Protein AF-A0A316S7A2-F1 (afdb_monomer_lite)

Sequence (153 aa):
MTNKELIEFVLSNESEIRKAVFERRQDGCLPKTGGGSSGHCRISDPTAQNAIRNVLDVPTVVVEYGPAICGRRNSVTLRHPERWLKVAEYTREYFAGSVSGRIMVMRYRENKTRQEICSALKINKPRFFTMLSNICKFAEGVAIGMGVIAPRH

pLDDT: mean 84.15, std 13.81, range [43.56, 95.62]

Structure (mmCIF, N/CA/C/O backbone):
data_AF-A0A316S7A2-F1
#
_entry.id   AF-A0A316S7A2-F1
#
loop_
_atom_site.group_PDB
_atom_site.id
_atom_site.type_symbol
_atom_site.label_atom_id
_atom_site.label_alt_id
_atom_site.label_comp_id
_atom_site.label_asym_id
_atom_site.label_entity_id
_atom_site.label_seq_id
_atom_site.pdbx_PDB_ins_code
_atom_site.Cartn_x
_atom_site.Cartn_y
_atom_site.Cartn_z
_atom_site.occupancy
_atom_site.B_iso_or_equiv
_atom_site.auth_seq_id
_atom_site.auth_comp_id
_atom_site.auth_asym_id
_atom_site.auth_atom_id
_atom_site.pdbx_PDB_model_num
ATOM 1 N N . MET A 1 1 ? 14.300 2.138 5.744 1.00 70.69 1 MET A N 1
ATOM 2 C CA . MET A 1 1 ? 12.862 1.862 5.908 1.00 70.69 1 MET A CA 1
ATOM 3 C C . MET A 1 1 ? 12.688 0.451 6.419 1.00 70.69 1 MET A C 1
ATOM 5 O O . MET A 1 1 ? 13.290 -0.463 5.864 1.00 70.69 1 MET A O 1
ATOM 9 N N . THR A 1 2 ? 11.901 0.276 7.472 1.00 85.94 2 THR A N 1
ATOM 10 C CA . THR A 1 2 ? 11.407 -1.047 7.876 1.00 85.94 2 THR A CA 1
ATOM 11 C C . THR A 1 2 ? 10.357 -1.550 6.873 1.00 85.94 2 THR A C 1
ATOM 13 O O . THR A 1 2 ? 9.760 -0.750 6.154 1.00 85.94 2 THR A O 1
ATOM 16 N N . ASN A 1 3 ? 10.095 -2.865 6.819 1.00 86.94 3 ASN A N 1
ATOM 17 C CA . ASN A 1 3 ? 9.049 -3.434 5.946 1.00 86.94 3 ASN A CA 1
ATOM 18 C C . ASN A 1 3 ? 7.697 -2.737 6.159 1.00 86.94 3 ASN A C 1
ATOM 20 O O . ASN A 1 3 ? 6.996 -2.406 5.208 1.00 86.94 3 ASN A O 1
ATOM 24 N N . LYS A 1 4 ? 7.368 -2.463 7.426 1.00 87.94 4 LYS A N 1
ATOM 25 C CA . LYS A 1 4 ? 6.133 -1.789 7.816 1.00 87.94 4 LYS A CA 1
ATOM 26 C C . LYS A 1 4 ? 6.056 -0.358 7.283 1.00 87.94 4 LYS A C 1
ATOM 28 O O . LYS A 1 4 ? 5.028 0.012 6.729 1.00 87.94 4 LYS A O 1
ATOM 33 N N . GLU A 1 5 ? 7.126 0.424 7.420 1.00 89.81 5 GLU A N 1
ATOM 34 C CA . GLU A 1 5 ? 7.189 1.787 6.869 1.00 89.81 5 GLU A CA 1
ATOM 35 C C . GLU A 1 5 ? 7.041 1.789 5.349 1.00 89.81 5 GLU A C 1
ATOM 37 O O . GLU A 1 5 ? 6.368 2.656 4.802 1.00 89.81 5 GLU A O 1
ATOM 42 N N . LEU A 1 6 ? 7.640 0.809 4.667 1.00 90.62 6 LEU A N 1
ATOM 43 C CA . LEU A 1 6 ? 7.543 0.682 3.216 1.00 90.62 6 LEU A CA 1
ATOM 44 C C . LEU A 1 6 ? 6.113 0.354 2.772 1.00 90.62 6 LEU A C 1
ATOM 46 O O . LEU A 1 6 ? 5.604 0.967 1.838 1.00 90.62 6 LEU A O 1
ATOM 50 N N . ILE A 1 7 ? 5.442 -0.567 3.466 1.00 92.12 7 ILE A N 1
ATOM 51 C CA . ILE A 1 7 ? 4.035 -0.897 3.212 1.00 92.12 7 ILE A CA 1
ATOM 52 C C . ILE A 1 7 ? 3.153 0.331 3.447 1.00 92.12 7 ILE A C 1
ATOM 54 O O . ILE A 1 7 ? 2.346 0.680 2.589 1.00 92.12 7 ILE A O 1
ATOM 58 N N . GLU A 1 8 ? 3.318 1.019 4.578 1.00 91.69 8 GLU A N 1
ATOM 59 C CA . GLU A 1 8 ? 2.557 2.237 4.874 1.00 91.69 8 GLU A CA 1
ATOM 60 C C . GLU A 1 8 ? 2.804 3.329 3.824 1.00 91.69 8 GLU A C 1
ATOM 62 O O . GLU A 1 8 ? 1.857 3.990 3.394 1.00 91.69 8 GLU A O 1
ATOM 67 N N . PHE A 1 9 ? 4.048 3.474 3.361 1.00 91.56 9 PHE A N 1
ATOM 68 C CA . PHE A 1 9 ? 4.413 4.393 2.289 1.00 91.56 9 PHE A CA 1
ATOM 69 C C . PHE A 1 9 ? 3.700 4.055 0.977 1.00 91.56 9 PHE A C 1
ATOM 71 O O . PHE A 1 9 ? 3.121 4.947 0.357 1.00 91.56 9 PHE A O 1
ATOM 78 N N . VAL A 1 10 ? 3.701 2.782 0.573 1.00 92.31 10 VAL A N 1
ATOM 79 C CA . VAL A 1 10 ? 3.053 2.326 -0.664 1.00 92.31 10 VAL A CA 1
ATOM 80 C C . VAL A 1 10 ? 1.542 2.526 -0.603 1.00 92.31 10 VAL A C 1
ATOM 82 O O . VAL A 1 10 ? 0.960 3.042 -1.555 1.00 92.31 10 VAL A O 1
ATOM 85 N N . LEU A 1 11 ? 0.910 2.179 0.520 1.00 91.31 11 LEU A N 1
ATOM 86 C CA . LEU A 1 11 ? -0.533 2.354 0.697 1.00 91.31 11 LEU A CA 1
ATOM 87 C C . LEU A 1 11 ? -0.945 3.832 0.677 1.00 91.31 11 LEU A C 1
ATOM 89 O O . LEU A 1 11 ? -2.010 4.156 0.156 1.00 91.31 11 LEU A O 1
ATOM 93 N N . SER A 1 12 ? -0.112 4.721 1.223 1.00 91.31 12 SER A N 1
ATOM 94 C CA . SER A 1 12 ? -0.383 6.162 1.256 1.00 91.31 12 SER A CA 1
ATOM 95 C C . SER A 1 12 ? -0.136 6.862 -0.080 1.00 91.31 12 SER A C 1
ATOM 97 O O . SER A 1 12 ? -0.838 7.816 -0.396 1.00 91.31 12 SER A O 1
ATOM 99 N N . ASN A 1 13 ? 0.863 6.426 -0.851 1.00 91.00 13 ASN A N 1
ATOM 100 C CA . ASN A 1 13 ? 1.328 7.119 -2.059 1.00 91.00 13 ASN A CA 1
ATOM 101 C C . ASN A 1 13 ? 1.005 6.345 -3.345 1.00 91.00 13 ASN A C 1
ATOM 103 O O . ASN A 1 13 ? 1.703 6.476 -4.346 1.00 91.00 13 ASN A O 1
ATOM 107 N N . GLU A 1 14 ? -0.050 5.530 -3.343 1.00 90.94 14 GLU A N 1
ATOM 108 C CA . GLU A 1 14 ? -0.420 4.695 -4.492 1.00 90.94 14 GLU A CA 1
ATOM 109 C C . GLU A 1 14 ? -0.624 5.504 -5.781 1.00 90.94 14 GLU A C 1
ATOM 111 O O . GLU A 1 14 ? -0.188 5.075 -6.849 1.00 90.94 14 GLU A O 1
ATOM 116 N N . SER A 1 15 ? -1.254 6.682 -5.699 1.00 90.00 15 SER A N 1
ATOM 117 C CA . SER A 1 15 ? -1.456 7.564 -6.856 1.00 90.00 15 SER A CA 1
ATOM 118 C C . SER A 1 15 ? -0.137 8.077 -7.427 1.00 90.00 15 SER A C 1
ATOM 120 O O . SER A 1 15 ? 0.053 8.049 -8.641 1.00 90.00 15 SER A O 1
ATOM 122 N N . GLU A 1 16 ? 0.786 8.490 -6.558 1.00 91.06 16 GLU A N 1
ATOM 123 C CA . GLU A 1 16 ? 2.104 8.989 -6.956 1.00 91.06 16 GLU A CA 1
ATOM 124 C C . GLU A 1 16 ? 2.960 7.867 -7.546 1.00 91.06 16 GLU A C 1
ATOM 126 O O . GLU A 1 16 ? 3.606 8.059 -8.570 1.00 91.06 16 GLU A O 1
ATOM 131 N N . ILE A 1 17 ? 2.899 6.658 -6.976 1.00 92.06 17 ILE A N 1
ATOM 132 C CA . ILE A 1 17 ? 3.581 5.483 -7.534 1.00 92.06 17 ILE A CA 1
ATOM 133 C C . ILE A 1 17 ? 3.028 5.162 -8.927 1.00 92.06 17 ILE A C 1
ATOM 135 O O . ILE A 1 17 ? 3.809 4.939 -9.849 1.00 92.06 17 ILE A O 1
ATOM 139 N N . ARG A 1 18 ? 1.700 5.167 -9.115 1.00 92.38 18 ARG A N 1
ATOM 140 C CA . ARG A 1 18 ? 1.080 4.946 -10.437 1.00 92.38 18 ARG A CA 1
ATOM 141 C C . ARG A 1 18 ? 1.524 5.992 -11.450 1.00 92.38 18 ARG A C 1
ATOM 143 O O . ARG A 1 18 ? 1.883 5.631 -12.569 1.00 92.38 18 ARG A O 1
ATOM 150 N N . LYS A 1 19 ? 1.526 7.265 -11.054 1.00 91.25 19 LYS A N 1
ATOM 151 C CA . LYS A 1 19 ? 1.977 8.372 -11.897 1.00 91.25 19 LYS A CA 1
ATOM 152 C C . LYS A 1 19 ? 3.446 8.207 -12.280 1.00 91.25 19 LYS A C 1
ATOM 154 O O . LYS A 1 19 ? 3.769 8.249 -13.459 1.00 91.25 19 LYS A O 1
ATOM 159 N N . ALA A 1 20 ? 4.309 7.914 -11.317 1.00 89.56 20 ALA A N 1
ATOM 160 C CA . ALA A 1 20 ? 5.734 7.761 -11.559 1.00 89.56 20 ALA A CA 1
ATOM 161 C C . ALA A 1 20 ? 6.062 6.497 -12.389 1.00 89.56 20 ALA A C 1
ATOM 163 O O . ALA A 1 20 ? 6.985 6.509 -13.200 1.00 89.56 20 ALA A O 1
ATOM 164 N N . VAL A 1 21 ? 5.276 5.416 -12.272 1.00 89.75 21 VAL A N 1
ATOM 165 C CA . VAL A 1 21 ? 5.343 4.257 -13.188 1.00 89.75 21 VAL A CA 1
ATOM 166 C C . VAL A 1 21 ? 4.937 4.653 -14.606 1.00 89.75 21 VAL A C 1
ATOM 168 O O . VAL A 1 21 ? 5.611 4.273 -15.562 1.00 89.75 21 VAL A O 1
ATOM 171 N N . PHE A 1 22 ? 3.856 5.420 -14.752 1.00 88.62 22 PHE A N 1
ATOM 172 C CA . PHE A 1 22 ? 3.376 5.891 -16.049 1.00 88.62 22 PHE A CA 1
ATOM 173 C C . PHE A 1 22 ? 4.391 6.814 -16.733 1.00 88.62 22 PHE A C 1
ATOM 175 O O . PHE A 1 22 ? 4.756 6.572 -17.882 1.00 88.62 22 PHE A O 1
ATOM 182 N N . GLU A 1 23 ? 4.921 7.797 -16.005 1.00 86.94 23 GLU A N 1
ATOM 183 C CA . GLU A 1 23 ? 5.993 8.682 -16.471 1.00 86.94 23 GLU A CA 1
ATOM 184 C C . GLU A 1 23 ? 7.225 7.870 -16.872 1.00 86.94 23 GLU A C 1
ATOM 186 O O . GLU A 1 23 ? 7.743 8.035 -17.971 1.00 86.94 23 GLU A O 1
ATOM 191 N N . ARG A 1 24 ? 7.634 6.886 -16.059 1.00 83.25 24 ARG A N 1
ATOM 192 C CA . ARG A 1 24 ? 8.774 6.022 -16.388 1.00 83.25 24 ARG A CA 1
ATOM 193 C C . ARG A 1 24 ? 8.536 5.163 -17.632 1.00 83.25 24 ARG A C 1
ATOM 195 O O . ARG A 1 24 ? 9.489 4.876 -18.363 1.00 83.25 24 ARG A O 1
ATOM 202 N N . ARG A 1 25 ? 7.293 4.742 -17.886 1.00 81.00 25 ARG A N 1
ATOM 203 C CA . ARG A 1 25 ? 6.910 4.029 -19.114 1.00 81.00 25 ARG A CA 1
ATOM 204 C C . ARG A 1 25 ? 6.989 4.945 -20.335 1.00 81.00 25 ARG A C 1
ATOM 206 O O . ARG A 1 25 ? 7.477 4.479 -21.362 1.00 81.00 25 ARG A O 1
ATOM 213 N N . GLN A 1 26 ? 6.610 6.216 -20.209 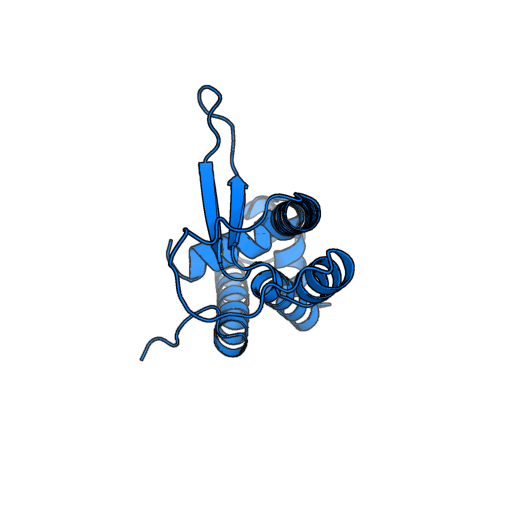1.00 79.31 26 GLN A N 1
ATOM 214 C CA . GLN A 1 26 ? 6.680 7.210 -21.288 1.00 79.31 26 GLN A CA 1
ATOM 215 C C . GLN A 1 26 ? 8.085 7.769 -21.533 1.00 79.31 26 GLN A C 1
ATOM 217 O O . GLN A 1 26 ? 8.418 8.079 -22.675 1.00 79.31 26 GLN A O 1
ATOM 222 N N . ASP A 1 27 ? 8.921 7.860 -20.496 1.00 70.06 27 ASP A N 1
ATOM 223 C CA . ASP A 1 27 ? 10.277 8.400 -20.583 1.00 70.06 27 ASP A CA 1
ATOM 224 C C . ASP A 1 27 ? 11.148 7.508 -21.470 1.00 70.06 27 ASP A C 1
ATOM 226 O O . ASP A 1 27 ? 11.734 6.517 -21.027 1.00 70.06 27 ASP A O 1
ATOM 230 N N . GLY A 1 28 ? 11.233 7.851 -22.754 1.00 55.06 28 GLY A N 1
ATOM 231 C CA . GLY A 1 28 ? 11.943 7.134 -23.816 1.00 55.06 28 GLY A CA 1
ATOM 232 C C . GLY A 1 28 ? 13.417 6.805 -23.536 1.00 55.06 28 GLY A C 1
ATOM 233 O O . GLY A 1 28 ? 14.008 6.029 -24.280 1.00 55.06 28 GLY A O 1
ATOM 234 N N . CYS A 1 29 ? 14.011 7.331 -22.461 1.00 50.41 29 CYS A N 1
ATOM 235 C CA . CYS A 1 29 ? 15.384 7.050 -22.064 1.00 50.41 29 CYS A CA 1
ATOM 236 C C . CYS A 1 29 ? 15.599 5.557 -21.790 1.00 50.41 29 CYS A C 1
ATOM 238 O O . CYS A 1 29 ? 15.123 5.004 -20.787 1.00 50.41 29 CYS A O 1
ATOM 240 N N . LEU A 1 30 ? 16.364 4.926 -22.689 1.00 50.28 30 LEU A N 1
ATOM 241 C CA . LEU A 1 30 ? 16.892 3.582 -22.505 1.00 50.28 30 LEU A CA 1
ATOM 242 C C . LEU A 1 30 ? 17.533 3.480 -21.112 1.00 50.28 30 LEU A C 1
ATOM 244 O O . LEU A 1 30 ? 18.217 4.418 -20.682 1.00 50.28 30 LEU A O 1
ATOM 248 N N . PRO A 1 31 ? 17.381 2.352 -20.392 1.00 50.31 31 PRO A N 1
ATOM 249 C CA . PRO A 1 31 ? 18.351 2.047 -19.353 1.00 50.31 31 PRO A CA 1
ATOM 250 C C . PRO A 1 31 ? 19.732 2.155 -20.009 1.00 50.31 31 PRO A C 1
ATOM 252 O O . PRO A 1 31 ? 19.938 1.589 -21.080 1.00 50.31 31 PRO A O 1
ATOM 255 N N . LYS A 1 32 ? 20.651 2.931 -19.420 1.00 46.50 32 LYS A N 1
ATOM 256 C CA . LYS A 1 32 ? 22.056 2.941 -19.838 1.00 46.50 32 LYS A CA 1
ATOM 257 C C . LYS A 1 32 ? 22.570 1.502 -19.739 1.00 46.50 32 LYS A C 1
ATOM 259 O O . LYS A 1 32 ? 23.058 1.088 -18.693 1.00 46.50 32 LYS A O 1
ATOM 264 N N . THR A 1 33 ? 22.448 0.728 -20.811 1.00 48.62 33 THR A N 1
ATOM 265 C CA . THR A 1 33 ? 23.271 -0.445 -21.063 1.00 48.62 33 THR A CA 1
ATOM 266 C C . THR A 1 33 ? 24.678 0.101 -21.213 1.00 48.62 33 THR A C 1
ATOM 268 O O . THR A 1 33 ? 25.035 0.636 -22.262 1.00 48.62 33 THR A O 1
ATOM 271 N N . GLY A 1 34 ? 25.431 0.093 -20.110 1.00 43.78 34 GLY A N 1
ATOM 272 C CA . GLY A 1 34 ? 26.849 0.423 -20.119 1.00 43.78 34 GLY A CA 1
ATOM 273 C C . GLY A 1 34 ? 27.534 -0.401 -21.202 1.00 43.78 34 GLY A C 1
ATOM 274 O O . GLY A 1 34 ? 27.291 -1.601 -21.316 1.00 43.78 34 GLY A O 1
ATOM 275 N N . GLY A 1 35 ? 28.322 0.271 -22.040 1.00 45.81 35 GLY A N 1
ATOM 276 C CA . GLY A 1 35 ? 29.050 -0.347 -23.137 1.00 45.81 35 GLY A CA 1
ATOM 277 C C . GLY A 1 35 ? 29.993 -1.423 -22.613 1.00 45.81 35 GLY A C 1
ATOM 278 O O . GLY A 1 35 ? 31.048 -1.121 -22.069 1.00 45.81 35 GLY A O 1
ATOM 279 N N . GLY A 1 36 ? 29.595 -2.677 -22.784 1.00 43.56 36 GLY A N 1
ATOM 280 C CA . GLY A 1 36 ? 30.422 -3.852 -22.585 1.00 43.56 36 GLY A CA 1
ATOM 281 C C . GLY A 1 36 ? 30.243 -4.742 -23.800 1.00 43.56 36 GLY A C 1
ATOM 282 O O . GLY A 1 36 ? 29.171 -5.298 -24.014 1.00 43.56 36 GLY A O 1
ATOM 283 N N . SER A 1 37 ? 31.283 -4.809 -24.624 1.00 48.53 37 SER A N 1
ATOM 284 C CA . SER A 1 37 ? 31.413 -5.693 -25.780 1.00 48.53 37 SER A CA 1
ATOM 285 C C . SER A 1 37 ? 31.174 -7.155 -25.374 1.00 48.53 37 SER A C 1
ATOM 287 O O . SER A 1 37 ? 32.099 -7.839 -24.946 1.00 48.53 37 SER A O 1
ATOM 289 N N . SER A 1 38 ? 29.939 -7.641 -25.501 1.00 56.19 38 SER A N 1
ATOM 290 C CA . SER A 1 38 ? 29.611 -9.061 -25.372 1.00 56.19 38 SER A CA 1
ATOM 291 C C . SER A 1 38 ? 28.374 -9.398 -26.209 1.00 56.19 38 SER A C 1
ATOM 293 O O . SER A 1 38 ? 27.247 -9.077 -25.843 1.00 56.19 38 SER A O 1
ATOM 295 N N . GLY A 1 39 ? 28.620 -9.981 -27.386 1.00 54.16 39 GLY A N 1
ATOM 296 C CA . GLY A 1 39 ? 27.861 -11.094 -27.975 1.00 54.16 39 GLY A CA 1
ATOM 297 C C . GLY A 1 39 ? 26.349 -11.018 -28.224 1.00 54.16 39 GLY A C 1
ATOM 298 O O . GLY A 1 39 ? 25.808 -12.020 -28.681 1.00 54.16 39 GLY A O 1
ATOM 299 N N . HIS A 1 40 ? 25.639 -9.919 -27.967 1.00 50.38 40 HIS A N 1
ATOM 300 C CA . HIS A 1 40 ? 24.192 -9.866 -28.202 1.00 50.38 40 HIS A CA 1
ATOM 301 C C . HIS A 1 40 ? 23.846 -9.242 -29.556 1.00 50.38 40 HIS A C 1
ATOM 303 O O . HIS A 1 40 ? 24.269 -8.130 -29.877 1.00 50.38 40 HIS A O 1
ATOM 309 N N . CYS A 1 41 ? 23.050 -9.968 -30.348 1.00 52.09 41 CYS A N 1
ATOM 310 C CA . CYS A 1 41 ? 22.439 -9.484 -31.580 1.00 52.09 41 CYS A CA 1
ATOM 311 C C . CYS A 1 41 ? 21.803 -8.115 -31.319 1.00 52.09 41 CYS A C 1
ATOM 313 O O . CYS A 1 41 ? 20.883 -7.995 -30.508 1.00 52.09 41 CYS A O 1
ATOM 315 N N . ARG A 1 42 ? 22.303 -7.076 -31.995 1.00 55.53 42 ARG A N 1
ATOM 316 C CA . ARG A 1 42 ? 21.648 -5.768 -32.051 1.00 55.53 42 ARG A CA 1
ATOM 317 C C . ARG A 1 42 ? 20.235 -6.003 -32.587 1.00 55.53 42 ARG A C 1
ATOM 319 O O . ARG A 1 42 ? 20.058 -6.235 -33.778 1.00 55.53 42 ARG A O 1
ATOM 326 N N . ILE A 1 43 ? 19.235 -5.984 -31.708 1.00 55.50 43 ILE A N 1
ATOM 327 C CA . ILE A 1 43 ? 17.834 -5.896 -32.118 1.00 55.50 43 ILE A CA 1
ATOM 328 C C . ILE A 1 43 ? 17.679 -4.476 -32.655 1.00 55.50 43 ILE A C 1
ATOM 330 O O . ILE A 1 43 ? 17.467 -3.540 -31.892 1.00 55.50 43 ILE A O 1
ATOM 334 N N . SER A 1 44 ? 17.918 -4.309 -33.953 1.00 59.91 44 SER A N 1
ATOM 335 C CA . SER A 1 44 ? 17.915 -3.015 -34.645 1.00 59.91 44 SER A CA 1
ATOM 336 C C . SER A 1 44 ? 16.507 -2.498 -34.936 1.00 59.91 44 SER A C 1
ATOM 338 O O . SER A 1 44 ? 16.373 -1.396 -35.454 1.00 59.91 44 SER A O 1
ATOM 340 N N . ASP A 1 45 ? 15.469 -3.283 -34.628 1.00 71.31 45 ASP A N 1
ATOM 341 C CA . ASP A 1 45 ? 14.086 -2.880 -34.843 1.00 71.31 45 ASP A CA 1
ATOM 342 C C . ASP A 1 45 ? 13.567 -2.088 -33.626 1.00 71.31 45 ASP A C 1
ATOM 344 O O . ASP A 1 45 ? 13.350 -2.673 -32.553 1.00 71.31 45 ASP A O 1
ATOM 348 N N . PRO A 1 46 ? 13.355 -0.765 -33.763 1.00 71.94 46 PRO A N 1
ATOM 349 C CA . PRO A 1 46 ? 12.809 0.059 -32.687 1.00 71.94 46 PRO A CA 1
ATOM 350 C C . PRO A 1 46 ? 11.404 -0.398 -32.261 1.00 71.94 46 PRO A C 1
ATOM 352 O O . PRO A 1 46 ? 11.024 -0.219 -31.104 1.00 71.94 46 PRO A O 1
ATOM 355 N N . THR A 1 47 ? 10.648 -1.052 -33.146 1.00 76.38 47 THR A N 1
ATOM 356 C CA . THR A 1 47 ? 9.333 -1.637 -32.851 1.00 76.38 47 THR A CA 1
ATOM 357 C C . THR A 1 47 ? 9.462 -2.826 -31.911 1.00 76.38 47 THR A C 1
ATOM 359 O O . THR A 1 47 ? 8.732 -2.908 -30.923 1.00 76.38 47 THR A O 1
ATOM 362 N N . ALA A 1 48 ? 10.424 -3.719 -32.160 1.00 74.69 48 ALA A N 1
ATOM 363 C CA . ALA A 1 48 ? 10.668 -4.876 -31.302 1.00 74.69 48 ALA A CA 1
ATOM 364 C C . ALA A 1 48 ? 11.165 -4.450 -29.911 1.00 74.69 48 ALA A C 1
ATOM 366 O O . ALA A 1 48 ? 10.717 -4.990 -28.900 1.00 74.69 48 ALA A O 1
ATOM 367 N N . GLN A 1 49 ? 12.030 -3.433 -29.838 1.00 73.44 49 GLN A N 1
ATOM 368 C CA . GLN A 1 49 ? 12.479 -2.876 -28.558 1.00 73.44 49 GLN A CA 1
ATOM 369 C C . GLN A 1 49 ? 11.331 -2.224 -27.774 1.00 73.44 49 GLN A C 1
ATOM 371 O O . GLN A 1 49 ? 11.209 -2.449 -26.568 1.00 73.44 49 GLN A O 1
ATOM 376 N N . ASN A 1 50 ? 10.456 -1.472 -28.448 1.00 75.44 50 ASN A N 1
ATOM 377 C CA . ASN A 1 50 ? 9.269 -0.885 -27.824 1.00 75.44 50 ASN A CA 1
ATOM 378 C C . ASN A 1 50 ? 8.269 -1.958 -27.368 1.00 75.44 50 ASN A C 1
ATOM 380 O O . ASN A 1 50 ? 7.701 -1.840 -26.282 1.00 75.44 50 ASN A O 1
ATOM 384 N N . ALA A 1 51 ? 8.092 -3.031 -28.142 1.00 76.75 51 ALA A N 1
ATOM 385 C CA . ALA A 1 51 ? 7.248 -4.161 -27.761 1.00 76.75 51 ALA A CA 1
ATOM 386 C C . ALA A 1 51 ? 7.781 -4.860 -26.501 1.00 76.75 51 ALA A C 1
ATOM 388 O O . ALA A 1 51 ? 7.038 -5.035 -25.537 1.00 76.75 51 ALA A O 1
ATOM 389 N N . ILE A 1 52 ? 9.080 -5.178 -26.460 1.00 77.38 52 ILE A N 1
ATOM 390 C CA . ILE A 1 52 ? 9.730 -5.774 -25.282 1.00 77.38 52 ILE A CA 1
ATOM 391 C C . ILE A 1 52 ? 9.601 -4.845 -24.069 1.00 77.38 52 ILE A C 1
ATOM 393 O O . ILE A 1 52 ? 9.245 -5.294 -22.984 1.00 77.38 52 ILE A O 1
ATOM 397 N N . ARG A 1 53 ? 9.822 -3.539 -24.244 1.00 71.81 53 ARG A N 1
ATOM 398 C CA . ARG A 1 53 ? 9.679 -2.542 -23.174 1.00 71.81 53 ARG A CA 1
ATOM 399 C C . ARG A 1 53 ? 8.264 -2.485 -22.603 1.00 71.81 53 ARG A C 1
ATOM 401 O O . ARG A 1 53 ? 8.109 -2.330 -21.398 1.00 71.81 53 ARG A O 1
ATOM 408 N N . ASN A 1 54 ? 7.246 -2.586 -23.453 1.00 73.38 54 ASN A N 1
ATOM 409 C CA . ASN A 1 54 ? 5.857 -2.567 -23.006 1.00 73.38 54 ASN A CA 1
ATOM 410 C C . ASN A 1 54 ? 5.506 -3.810 -22.180 1.00 73.38 54 ASN A C 1
ATOM 412 O O . ASN A 1 54 ? 4.744 -3.693 -21.218 1.00 73.38 54 ASN A O 1
ATOM 416 N N . VAL A 1 55 ? 6.080 -4.962 -22.545 1.00 77.38 55 VAL A N 1
ATOM 417 C CA . VAL A 1 55 ? 5.872 -6.254 -21.875 1.00 77.38 55 VAL A CA 1
ATOM 418 C C . VAL A 1 55 ? 6.649 -6.360 -20.561 1.00 77.38 55 VAL A C 1
ATOM 420 O O . VAL A 1 55 ? 6.158 -6.977 -19.620 1.00 77.38 55 VAL A O 1
ATOM 423 N N . LEU A 1 56 ? 7.848 -5.781 -20.477 1.00 79.38 56 LEU A N 1
ATOM 424 C CA . LEU A 1 56 ? 8.669 -5.846 -19.269 1.00 79.38 56 LEU A CA 1
ATOM 425 C C . LEU A 1 56 ? 8.118 -4.954 -18.149 1.00 79.38 56 LEU A C 1
ATOM 427 O O . LEU A 1 56 ? 7.735 -3.803 -18.367 1.00 79.38 56 LEU A O 1
ATOM 431 N N . ASP A 1 57 ? 8.152 -5.485 -16.926 1.00 81.19 57 ASP A N 1
ATOM 432 C CA . ASP A 1 57 ? 7.808 -4.728 -15.726 1.00 81.19 57 ASP A CA 1
ATOM 433 C C . ASP A 1 57 ? 8.805 -3.580 -15.504 1.00 81.19 57 ASP A C 1
ATOM 435 O O . ASP A 1 57 ? 10.019 -3.722 -15.708 1.00 81.19 57 ASP A O 1
ATOM 439 N N . VAL A 1 58 ? 8.315 -2.444 -15.001 1.00 84.69 58 VAL A N 1
ATOM 440 C CA . VAL A 1 58 ? 9.192 -1.323 -14.632 1.00 84.69 58 VAL A CA 1
ATOM 441 C C . VAL A 1 58 ? 10.077 -1.743 -13.448 1.00 84.69 58 VAL A C 1
ATOM 443 O O . VAL A 1 58 ? 9.548 -2.107 -12.395 1.00 84.69 58 VAL A O 1
ATOM 446 N N . PRO A 1 59 ? 11.420 -1.677 -13.557 1.00 84.00 59 PRO A N 1
ATOM 447 C CA . PRO A 1 59 ? 12.300 -2.230 -12.530 1.00 84.00 59 PRO A CA 1
ATOM 448 C C . PRO A 1 59 ? 12.325 -1.379 -11.257 1.00 84.00 59 PRO A C 1
ATOM 450 O O . PRO A 1 59 ? 12.259 -1.912 -10.148 1.00 84.00 59 PRO A O 1
ATOM 453 N N . THR A 1 60 ? 12.406 -0.056 -11.409 1.00 88.38 60 THR A N 1
ATOM 454 C CA . THR A 1 60 ? 12.591 0.879 -10.297 1.00 88.38 60 THR A CA 1
ATOM 455 C C . THR A 1 60 ? 12.014 2.243 -10.646 1.00 88.38 60 THR A C 1
ATOM 457 O O . THR A 1 60 ? 12.162 2.707 -11.780 1.00 88.38 60 THR A O 1
ATOM 460 N N . VAL A 1 61 ? 11.409 2.900 -9.659 1.00 88.31 61 VAL A N 1
ATOM 461 C CA . VAL A 1 61 ? 10.861 4.256 -9.762 1.00 88.31 61 VAL A CA 1
ATOM 462 C C . VAL A 1 61 ? 11.286 5.076 -8.545 1.00 88.31 61 VAL A C 1
ATOM 464 O O . VAL A 1 61 ? 11.411 4.543 -7.443 1.00 88.31 61 VAL A O 1
ATOM 467 N N . VAL A 1 62 ? 11.530 6.370 -8.744 1.00 89.38 62 VAL A N 1
ATOM 468 C CA . VAL A 1 62 ? 11.796 7.324 -7.662 1.00 89.38 62 VAL A CA 1
ATOM 469 C C . VAL A 1 62 ? 10.505 8.078 -7.380 1.00 89.38 62 VAL A C 1
ATOM 471 O O . VAL A 1 62 ? 9.929 8.663 -8.290 1.00 89.38 62 VAL A O 1
ATOM 474 N N . VAL A 1 63 ? 10.043 8.032 -6.134 1.00 88.81 63 VAL A N 1
ATOM 475 C CA . VAL A 1 63 ? 8.804 8.682 -5.697 1.00 88.81 63 VAL A CA 1
ATOM 476 C C . VAL A 1 63 ? 9.157 9.767 -4.697 1.00 88.81 63 VAL A C 1
ATOM 478 O O . VAL A 1 63 ? 9.771 9.491 -3.664 1.00 88.81 63 VAL A O 1
ATOM 481 N N . GLU A 1 64 ? 8.778 11.000 -5.009 1.00 86.75 64 GLU A N 1
ATOM 482 C CA . GLU A 1 64 ? 8.922 12.135 -4.103 1.00 86.75 64 GLU A CA 1
ATOM 483 C C . GLU A 1 64 ? 7.738 12.206 -3.134 1.00 86.75 64 GLU A C 1
ATOM 485 O O . GLU A 1 64 ? 6.597 11.965 -3.521 1.00 86.75 64 GLU A O 1
ATOM 490 N N . TYR A 1 65 ? 7.990 12.541 -1.869 1.00 83.81 65 TYR A N 1
ATOM 491 C CA . TYR A 1 65 ? 6.963 12.619 -0.835 1.00 83.81 65 TYR A CA 1
ATOM 492 C C . TYR A 1 65 ? 7.273 13.683 0.224 1.00 83.81 65 TYR A C 1
ATOM 494 O O . TYR A 1 65 ? 8.421 14.076 0.452 1.00 83.81 65 TYR A O 1
ATOM 502 N N . GLY A 1 66 ? 6.218 14.111 0.918 1.00 81.62 66 GLY A N 1
ATOM 503 C CA . GLY A 1 66 ? 6.292 15.093 1.997 1.00 81.62 66 GLY A CA 1
ATOM 504 C C . GLY A 1 66 ? 6.384 16.552 1.523 1.00 81.62 66 GLY A C 1
ATOM 505 O O . GLY A 1 66 ? 6.423 16.833 0.322 1.00 81.62 66 GLY A O 1
ATOM 506 N N . PRO A 1 67 ? 6.377 17.505 2.473 1.00 80.75 67 PRO A N 1
ATOM 507 C CA . PRO A 1 67 ? 6.509 18.922 2.160 1.00 80.75 67 PRO A CA 1
ATOM 508 C C . PRO A 1 67 ? 7.900 19.226 1.594 1.00 80.75 67 PRO A C 1
ATOM 510 O O . PRO A 1 67 ? 8.900 18.651 2.024 1.00 80.75 67 PRO A O 1
ATOM 513 N N . ALA A 1 68 ? 7.965 20.159 0.644 1.00 81.31 68 ALA A N 1
ATOM 514 C CA . ALA A 1 68 ? 9.239 20.658 0.143 1.00 81.31 68 ALA A CA 1
ATOM 515 C C . ALA A 1 68 ? 9.875 21.561 1.207 1.00 81.31 68 ALA A C 1
ATOM 517 O O . ALA A 1 68 ? 9.374 22.652 1.479 1.00 81.31 68 ALA A O 1
ATOM 518 N N . ILE A 1 69 ? 10.974 21.112 1.807 1.00 78.88 69 ILE A N 1
ATOM 519 C CA . ILE A 1 69 ? 11.757 21.915 2.747 1.00 78.88 69 ILE A CA 1
ATOM 520 C C . ILE A 1 69 ? 12.900 22.530 1.946 1.00 78.88 69 ILE A C 1
ATOM 522 O O . ILE A 1 69 ? 13.697 21.813 1.341 1.00 78.88 69 ILE A O 1
ATOM 526 N N . CYS A 1 70 ? 12.959 23.863 1.897 1.00 76.19 70 CYS A N 1
ATOM 527 C CA . CYS A 1 70 ? 13.981 24.599 1.142 1.00 76.19 70 CYS A CA 1
ATOM 528 C C . CYS A 1 70 ? 14.089 24.152 -0.333 1.00 76.19 70 CYS A C 1
ATOM 530 O O . CYS A 1 70 ? 15.185 23.972 -0.861 1.00 76.19 70 CYS A O 1
ATOM 532 N N . GLY A 1 71 ? 12.948 23.908 -0.988 1.00 7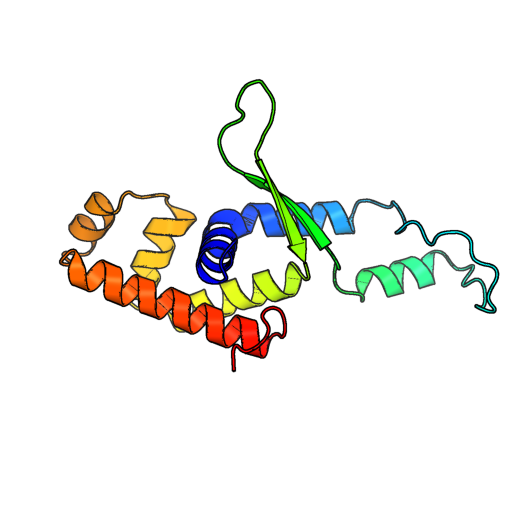8.25 71 GLY A N 1
ATOM 533 C CA . GLY A 1 71 ? 12.895 23.492 -2.395 1.00 78.25 71 GLY A CA 1
ATOM 534 C C . GLY A 1 71 ? 13.290 22.035 -2.664 1.00 78.25 71 GLY A C 1
ATOM 535 O O . GLY A 1 71 ? 13.291 21.622 -3.820 1.00 78.25 71 GLY A O 1
ATOM 536 N N . ARG A 1 72 ? 13.594 21.235 -1.632 1.00 76.81 72 ARG A N 1
ATOM 537 C CA . ARG A 1 72 ? 13.873 19.797 -1.762 1.00 76.81 72 ARG A CA 1
ATOM 538 C C . ARG A 1 72 ? 12.745 18.974 -1.157 1.00 76.81 72 ARG A C 1
ATOM 540 O O . ARG A 1 72 ? 12.277 19.260 -0.056 1.00 76.81 72 ARG A O 1
ATOM 547 N N . ARG A 1 73 ? 12.325 17.936 -1.877 1.00 81.69 73 ARG A N 1
ATOM 548 C CA . ARG A 1 73 ? 11.401 16.911 -1.380 1.00 81.69 73 ARG A CA 1
ATOM 549 C C . ARG A 1 73 ? 12.177 15.663 -0.995 1.00 81.69 73 ARG A C 1
ATOM 551 O O . ARG A 1 73 ? 13.237 15.388 -1.558 1.00 81.69 73 ARG A O 1
ATOM 558 N N . ASN A 1 74 ? 11.647 14.910 -0.037 1.00 83.88 74 ASN A N 1
ATOM 559 C CA . ASN A 1 74 ? 12.194 13.593 0.252 1.00 83.88 74 ASN A CA 1
ATOM 560 C C . ASN A 1 74 ? 11.846 12.663 -0.906 1.00 83.88 74 ASN A C 1
ATOM 562 O O . ASN A 1 74 ? 10.749 12.745 -1.452 1.00 83.88 74 ASN A O 1
ATOM 566 N N . SER A 1 75 ? 12.763 11.778 -1.278 1.00 86.69 75 SER A N 1
ATOM 567 C CA . SER A 1 75 ? 12.536 10.804 -2.338 1.00 86.69 75 SER A CA 1
ATOM 568 C C . SER A 1 75 ? 12.867 9.400 -1.855 1.00 86.69 75 SER A C 1
ATOM 570 O O . SER A 1 75 ? 13.831 9.172 -1.123 1.00 86.69 75 SER A O 1
ATOM 572 N N . VAL A 1 76 ? 12.029 8.443 -2.241 1.00 89.06 76 VAL A N 1
ATOM 573 C CA . VAL A 1 76 ? 12.233 7.018 -1.984 1.00 89.06 76 VAL A CA 1
ATOM 574 C C . VAL A 1 76 ? 12.332 6.310 -3.320 1.00 89.06 76 VAL A C 1
ATOM 576 O O . VAL A 1 76 ? 11.500 6.476 -4.208 1.00 89.06 76 VAL A O 1
ATOM 579 N N . THR A 1 77 ? 13.376 5.500 -3.456 1.00 89.94 77 THR A N 1
ATOM 580 C CA . THR A 1 77 ? 13.547 4.622 -4.610 1.00 89.94 77 THR A CA 1
ATOM 581 C C . THR A 1 77 ? 12.813 3.311 -4.343 1.00 89.94 77 THR A C 1
ATOM 583 O O . THR A 1 77 ? 13.215 2.540 -3.471 1.00 89.94 77 THR A O 1
ATOM 586 N N . LEU A 1 78 ? 11.743 3.056 -5.092 1.00 91.12 78 LEU A N 1
ATOM 587 C CA . LEU A 1 78 ? 10.915 1.859 -4.987 1.00 91.12 78 LEU A CA 1
ATOM 588 C C . LEU A 1 78 ? 11.276 0.866 -6.098 1.00 91.12 78 LEU A C 1
ATOM 590 O O . LEU A 1 78 ? 11.200 1.191 -7.283 1.00 91.12 78 LEU A O 1
ATOM 594 N N . ARG A 1 79 ? 11.655 -0.358 -5.716 1.00 90.50 79 ARG A N 1
ATOM 595 C CA . ARG A 1 79 ? 11.910 -1.471 -6.647 1.00 90.50 79 ARG A CA 1
ATOM 596 C C . ARG A 1 79 ? 10.629 -2.256 -6.904 1.00 90.50 79 ARG A C 1
ATOM 598 O O . ARG A 1 79 ? 9.837 -2.435 -5.983 1.00 90.50 79 ARG A O 1
ATOM 605 N N . HIS A 1 80 ? 10.455 -2.752 -8.127 1.00 91.25 80 HIS A N 1
ATOM 606 C CA . HIS A 1 80 ? 9.265 -3.485 -8.579 1.00 91.25 80 HIS A CA 1
ATOM 607 C C . HIS A 1 80 ? 7.938 -2.767 -8.251 1.00 91.25 80 HIS A C 1
ATOM 609 O O . HIS A 1 80 ? 7.041 -3.366 -7.650 1.00 91.25 80 HIS A O 1
ATOM 615 N N . PRO A 1 81 ? 7.789 -1.479 -8.614 1.00 92.62 81 PRO A N 1
ATOM 616 C CA . PRO A 1 81 ? 6.623 -0.667 -8.263 1.00 92.62 81 PRO A CA 1
ATOM 617 C C . PRO A 1 81 ? 5.292 -1.287 -8.710 1.00 92.62 81 PRO A C 1
ATOM 619 O O . PRO A 1 81 ? 4.309 -1.202 -7.987 1.00 92.62 81 PRO A O 1
ATOM 622 N N . GLU A 1 82 ? 5.247 -1.981 -9.848 1.00 92.12 82 GLU A N 1
ATOM 623 C CA . GLU A 1 82 ? 4.015 -2.611 -10.348 1.00 92.12 82 GLU A CA 1
ATOM 624 C C . GLU A 1 82 ? 3.548 -3.775 -9.471 1.00 92.12 82 GLU A C 1
ATOM 626 O O . GLU A 1 82 ? 2.350 -3.960 -9.255 1.00 92.12 82 GLU A O 1
ATOM 631 N N . ARG A 1 83 ? 4.486 -4.521 -8.880 1.00 94.00 83 ARG A N 1
ATOM 632 C CA . ARG A 1 83 ? 4.155 -5.558 -7.897 1.00 94.00 83 ARG A CA 1
ATOM 633 C C . ARG A 1 83 ? 3.640 -4.939 -6.602 1.00 94.00 83 ARG A C 1
ATOM 635 O O . ARG A 1 83 ? 2.684 -5.451 -6.035 1.00 94.00 83 ARG A O 1
ATOM 642 N N . TRP A 1 84 ? 4.208 -3.812 -6.176 1.00 94.56 84 TRP A N 1
ATOM 643 C CA . TRP A 1 84 ? 3.700 -3.046 -5.034 1.00 94.56 84 TRP A CA 1
ATOM 644 C C . TRP A 1 84 ? 2.292 -2.492 -5.259 1.00 94.56 84 TRP A C 1
ATOM 646 O O . TRP A 1 84 ? 1.479 -2.507 -4.336 1.00 94.56 84 TRP A O 1
ATOM 656 N N . LEU A 1 85 ? 1.969 -2.068 -6.482 1.00 93.88 85 LEU A N 1
ATOM 657 C CA . LEU A 1 85 ? 0.610 -1.657 -6.835 1.00 93.88 85 LEU A CA 1
ATOM 658 C C . LEU A 1 85 ? -0.382 -2.821 -6.718 1.00 93.88 85 LEU A C 1
ATOM 660 O O . LEU A 1 85 ? -1.452 -2.634 -6.142 1.00 93.88 85 LEU A O 1
ATOM 664 N N . LYS A 1 86 ? 0.000 -4.027 -7.160 1.00 94.56 86 LYS A N 1
ATOM 665 C CA . LYS A 1 86 ? -0.806 -5.246 -6.956 1.00 94.56 86 LYS A CA 1
ATOM 666 C C . LYS A 1 86 ? -0.972 -5.592 -5.473 1.00 94.56 86 LYS A C 1
ATOM 668 O O . LYS A 1 86 ? -2.060 -5.962 -5.052 1.00 94.56 86 LYS A O 1
ATOM 673 N N . VAL A 1 87 ? 0.073 -5.424 -4.654 1.00 95.19 87 VAL A N 1
ATOM 674 C CA . VAL A 1 87 ? -0.019 -5.608 -3.189 1.00 95.19 87 VAL A CA 1
ATOM 675 C C . VAL A 1 87 ? -1.068 -4.667 -2.589 1.00 95.19 87 VAL A C 1
ATOM 677 O O . VAL A 1 87 ? -1.904 -5.103 -1.794 1.00 95.19 87 VAL A O 1
ATOM 680 N N . ALA A 1 88 ? -1.047 -3.386 -2.968 1.00 94.50 88 ALA A N 1
ATOM 681 C CA . ALA A 1 88 ? -2.011 -2.399 -2.488 1.00 94.50 88 ALA A CA 1
ATOM 682 C C . ALA A 1 88 ? -3.446 -2.723 -2.940 1.00 94.50 88 ALA A C 1
ATOM 684 O O . ALA A 1 88 ? -4.383 -2.608 -2.146 1.00 94.50 88 ALA A O 1
ATOM 685 N N . GLU A 1 89 ? -3.606 -3.169 -4.186 1.00 94.50 89 GLU A N 1
ATOM 686 C CA . GLU A 1 89 ? -4.881 -3.594 -4.765 1.00 94.50 89 GLU A CA 1
ATOM 687 C C . GLU A 1 89 ? -5.466 -4.806 -4.034 1.00 94.50 89 GLU A C 1
ATOM 689 O O . GLU A 1 89 ? -6.547 -4.690 -3.459 1.00 94.50 89 GLU A O 1
ATOM 694 N N . TYR A 1 90 ? -4.718 -5.904 -3.913 1.00 95.44 90 TYR A N 1
ATOM 695 C CA . TYR A 1 90 ? -5.174 -7.093 -3.186 1.00 95.44 90 TYR A CA 1
ATOM 696 C C . TYR A 1 90 ? -5.471 -6.809 -1.713 1.00 95.44 90 TYR A C 1
ATOM 698 O O . TYR A 1 90 ? -6.439 -7.326 -1.159 1.00 95.44 90 TYR A O 1
ATOM 706 N N . THR A 1 91 ? -4.678 -5.949 -1.067 1.00 94.56 91 THR A N 1
ATOM 707 C CA . THR A 1 91 ? -4.954 -5.520 0.313 1.00 94.56 91 THR A CA 1
ATOM 708 C C . THR A 1 91 ? -6.289 -4.786 0.403 1.00 94.56 91 THR A C 1
ATOM 710 O O . THR A 1 91 ? -7.078 -5.032 1.316 1.00 94.56 91 THR A O 1
ATOM 713 N N . ARG A 1 92 ? -6.576 -3.897 -0.550 1.00 93.38 92 ARG A N 1
ATOM 714 C CA . ARG A 1 92 ? -7.838 -3.156 -0.590 1.00 93.38 92 ARG A CA 1
ATOM 715 C C . ARG A 1 92 ? -9.027 -4.070 -0.857 1.00 93.38 92 ARG A C 1
ATOM 717 O O . ARG A 1 92 ? -10.044 -3.914 -0.188 1.00 93.38 92 ARG A O 1
ATOM 724 N N . GLU A 1 93 ? -8.905 -4.982 -1.813 1.00 94.94 93 GLU A N 1
ATOM 725 C CA . GLU A 1 93 ? -9.954 -5.943 -2.159 1.00 94.94 93 GLU A CA 1
ATOM 726 C C . GLU A 1 93 ? -10.276 -6.856 -0.981 1.00 94.94 93 GLU A C 1
ATOM 728 O O . GLU A 1 93 ? -11.441 -7.004 -0.618 1.00 94.94 93 GLU A O 1
ATOM 733 N N . TYR A 1 94 ? -9.251 -7.381 -0.308 1.00 95.62 94 TYR A N 1
ATOM 734 C CA . TYR A 1 94 ? -9.429 -8.254 0.849 1.00 95.62 94 TYR A CA 1
ATOM 735 C C . TYR A 1 94 ? -10.182 -7.574 1.999 1.00 95.62 94 TYR A C 1
ATOM 737 O O . TYR A 1 94 ? -11.029 -8.183 2.652 1.00 95.62 94 TYR A O 1
ATOM 745 N N . PHE A 1 95 ? -9.897 -6.294 2.255 1.00 94.69 95 PHE A N 1
ATOM 746 C CA . PHE A 1 95 ? -10.571 -5.533 3.307 1.00 94.69 95 PHE A CA 1
ATOM 747 C C . PHE A 1 95 ? -11.813 -4.772 2.822 1.00 94.69 95 PHE A C 1
ATOM 749 O O . PHE A 1 95 ? -12.419 -4.049 3.627 1.00 94.69 95 PHE A O 1
ATOM 756 N N . ALA A 1 96 ? -12.226 -4.919 1.561 1.00 92.94 96 ALA A N 1
ATOM 757 C CA . ALA A 1 96 ? -13.400 -4.244 1.023 1.00 92.94 96 ALA A CA 1
ATOM 758 C C . ALA A 1 96 ? -14.660 -4.601 1.834 1.00 92.94 96 ALA A C 1
ATOM 760 O O . ALA A 1 96 ? -14.854 -5.734 2.264 1.00 92.94 96 ALA A O 1
ATOM 761 N N . GLY A 1 97 ? -15.497 -3.602 2.127 1.00 90.38 97 GLY A N 1
ATOM 762 C CA . GLY A 1 97 ? -16.708 -3.776 2.943 1.00 90.38 97 GLY A CA 1
ATOM 763 C C . GLY A 1 97 ? -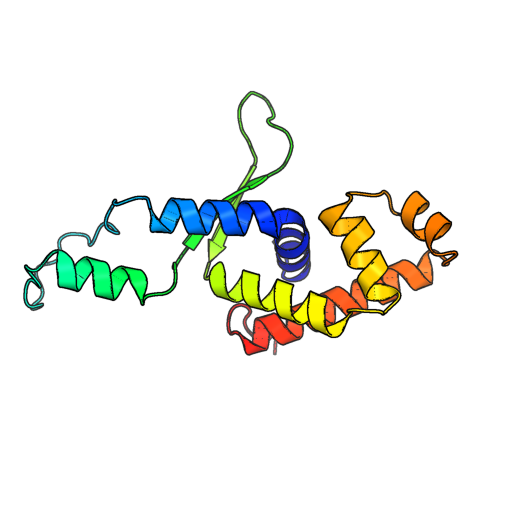16.477 -3.957 4.453 1.00 90.38 97 GLY A C 1
ATOM 764 O O . GLY A 1 97 ? -17.428 -3.873 5.226 1.00 90.38 97 GLY A O 1
ATOM 765 N N . SER A 1 98 ? -15.233 -4.133 4.913 1.00 93.81 98 SER A N 1
ATOM 766 C CA . SER A 1 98 ? -14.912 -4.265 6.341 1.00 93.81 98 SER A CA 1
ATOM 767 C C . SER A 1 98 ? -14.633 -2.917 7.026 1.00 93.81 98 SER A C 1
ATOM 769 O O . SER A 1 98 ? -14.290 -1.916 6.388 1.00 93.81 98 SER A O 1
ATOM 771 N N . VAL A 1 99 ? -14.697 -2.888 8.365 1.00 92.12 99 VAL A N 1
ATOM 772 C CA . VAL A 1 99 ? -14.276 -1.714 9.161 1.00 92.12 99 VAL A CA 1
ATOM 773 C C . VAL A 1 99 ? -12.797 -1.387 8.920 1.00 92.12 99 VAL A C 1
ATOM 775 O O . VAL A 1 99 ? -12.442 -0.217 8.802 1.00 92.12 99 VAL A O 1
ATOM 778 N N . SER A 1 100 ? -11.944 -2.406 8.774 1.00 92.94 100 SER A N 1
ATOM 779 C CA . SER A 1 100 ? -10.523 -2.245 8.440 1.00 92.94 100 SER A CA 1
ATOM 780 C C . SER A 1 100 ? -10.324 -1.579 7.076 1.00 92.94 100 SER A C 1
ATOM 782 O O . SER A 1 100 ? -9.478 -0.696 6.943 1.00 92.94 100 SER A O 1
ATOM 784 N N . GLY A 1 101 ? -11.152 -1.917 6.083 1.00 91.94 101 GLY A N 1
ATOM 785 C CA . GLY A 1 101 ? -11.140 -1.260 4.774 1.00 91.94 101 GLY A CA 1
ATOM 786 C C . GLY A 1 101 ? -11.525 0.214 4.864 1.00 91.94 101 GLY A C 1
ATOM 787 O O . GLY A 1 101 ? -10.878 1.066 4.258 1.00 91.94 101 GLY A O 1
ATOM 788 N N . ARG A 1 102 ? -12.516 0.553 5.701 1.00 93.50 102 ARG A N 1
ATOM 789 C CA . ARG A 1 102 ? -12.868 1.959 5.970 1.00 93.50 102 ARG A CA 1
ATOM 790 C C . ARG A 1 102 ? -11.725 2.717 6.646 1.00 93.50 102 ARG A C 1
ATOM 792 O O . ARG A 1 102 ? -11.453 3.848 6.255 1.00 93.50 102 ARG A O 1
ATOM 799 N N . ILE A 1 103 ? -11.026 2.097 7.604 1.00 93.75 103 ILE A N 1
ATOM 800 C CA . ILE A 1 103 ? -9.817 2.676 8.219 1.00 93.75 103 ILE A CA 1
ATOM 801 C C . ILE A 1 103 ? -8.753 2.945 7.151 1.00 93.75 103 ILE A C 1
ATOM 803 O O . ILE A 1 103 ? -8.173 4.027 7.139 1.00 93.75 103 ILE A O 1
ATOM 807 N N . MET A 1 104 ? -8.517 1.989 6.249 1.00 93.19 104 MET A N 1
ATOM 808 C CA . MET A 1 104 ? -7.540 2.115 5.166 1.00 93.19 104 MET A CA 1
ATOM 809 C C . MET A 1 104 ? -7.868 3.304 4.252 1.00 93.19 104 MET A C 1
ATOM 811 O O . MET A 1 104 ? -6.996 4.125 3.980 1.00 93.19 104 MET A O 1
ATOM 815 N N . VAL A 1 105 ? -9.128 3.449 3.833 1.00 92.50 105 VAL A N 1
ATOM 816 C CA . VAL A 1 105 ? -9.572 4.581 3.001 1.00 92.50 105 VAL A CA 1
ATOM 817 C C . VAL A 1 105 ? -9.403 5.909 3.740 1.00 92.50 105 VAL A C 1
ATOM 819 O O . VAL A 1 105 ? -8.741 6.810 3.228 1.00 92.50 105 VAL A O 1
ATOM 822 N N . MET A 1 106 ? -9.924 6.026 4.964 1.00 93.06 106 MET A N 1
ATOM 823 C CA . MET A 1 106 ? -9.848 7.279 5.724 1.00 93.06 106 MET A CA 1
ATOM 824 C C . MET A 1 106 ? -8.402 7.683 6.040 1.00 93.06 106 MET A C 1
ATOM 826 O O . MET A 1 106 ? -8.069 8.865 6.033 1.00 93.06 106 MET A O 1
ATOM 830 N N . ARG A 1 107 ? -7.527 6.711 6.314 1.00 91.50 107 ARG A N 1
ATOM 831 C CA . ARG A 1 107 ? -6.128 6.976 6.660 1.00 91.50 107 ARG A CA 1
ATOM 832 C C . ARG A 1 107 ? -5.277 7.317 5.445 1.00 91.50 107 ARG A C 1
ATOM 834 O O . ARG A 1 107 ? -4.563 8.307 5.493 1.00 91.50 107 ARG A O 1
ATOM 841 N N . TYR A 1 108 ? -5.324 6.491 4.402 1.00 89.75 108 TYR A N 1
ATOM 842 C CA . TYR A 1 108 ? -4.372 6.578 3.292 1.00 89.75 108 TYR A CA 1
ATOM 843 C C . TYR A 1 108 ? -4.883 7.404 2.109 1.00 89.75 108 TYR A C 1
ATOM 845 O O . TYR A 1 108 ? -4.073 7.959 1.380 1.00 89.75 108 TYR A O 1
ATOM 853 N N . ARG A 1 109 ? -6.206 7.509 1.906 1.00 88.12 109 ARG A N 1
ATOM 854 C CA . ARG A 1 109 ? -6.783 8.347 0.837 1.00 88.12 109 ARG A CA 1
ATOM 855 C C . ARG A 1 109 ? -7.245 9.704 1.349 1.00 88.12 109 ARG A C 1
ATOM 857 O O . ARG A 1 109 ? -6.979 10.715 0.714 1.00 88.12 109 ARG A O 1
ATOM 864 N N . GLU A 1 110 ? -7.940 9.729 2.484 1.00 90.69 110 GLU A N 1
ATOM 865 C CA . GLU A 1 110 ? -8.499 10.974 3.035 1.00 90.69 110 GLU A CA 1
ATOM 866 C C . GLU A 1 110 ? -7.530 11.704 3.979 1.00 90.69 110 GLU A C 1
ATOM 868 O O . GLU A 1 110 ? -7.829 12.815 4.406 1.00 90.69 110 GLU A O 1
ATOM 873 N N . ASN A 1 111 ? -6.382 11.099 4.315 1.00 88.19 111 ASN A N 1
ATOM 874 C CA . ASN A 1 111 ? -5.379 11.646 5.238 1.00 88.19 111 ASN A CA 1
ATOM 875 C C . ASN A 1 111 ? -5.948 12.085 6.603 1.00 88.19 111 ASN A C 1
ATOM 877 O O . ASN A 1 111 ? -5.415 12.989 7.249 1.00 88.19 111 ASN A O 1
ATOM 881 N N . LYS A 1 112 ? -7.019 11.430 7.073 1.00 91.75 112 LYS A N 1
ATOM 882 C CA . LYS A 1 112 ? -7.670 11.772 8.342 1.00 91.75 112 LYS A CA 1
ATOM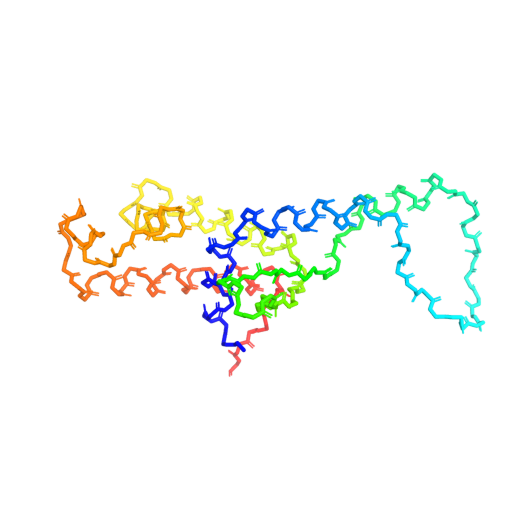 883 C C . LYS A 1 112 ? -6.809 11.423 9.540 1.00 91.75 112 LYS A C 1
ATOM 885 O O . LYS A 1 112 ? -6.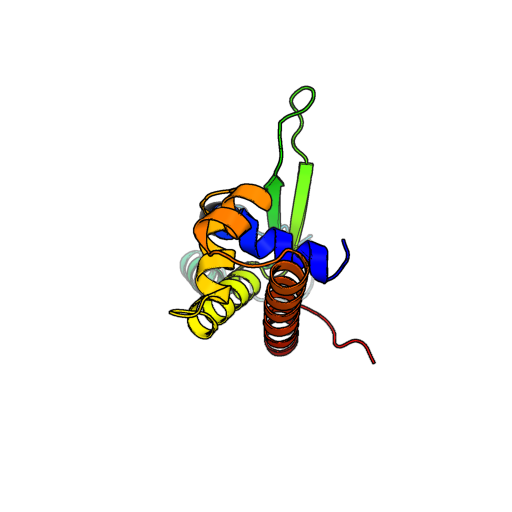098 10.407 9.576 1.00 91.75 112 LYS A O 1
ATOM 890 N N . THR A 1 113 ? -6.926 12.237 10.583 1.00 92.56 113 THR A N 1
ATOM 891 C CA . THR A 1 113 ? -6.207 11.973 11.827 1.00 92.56 113 THR A CA 1
ATOM 892 C C . THR A 1 113 ? -6.786 10.748 12.535 1.00 92.56 113 THR A C 1
ATOM 894 O O . THR A 1 113 ? -7.950 10.377 12.385 1.00 92.56 113 THR A O 1
ATOM 897 N N . ARG A 1 114 ? -5.976 10.088 13.372 1.00 91.75 114 ARG A N 1
ATOM 898 C CA . ARG A 1 114 ? -6.438 8.928 14.158 1.00 91.75 114 ARG A CA 1
ATOM 899 C C . ARG A 1 114 ? -7.687 9.258 14.985 1.00 91.75 114 ARG A C 1
ATOM 901 O O . ARG A 1 114 ? -8.557 8.408 15.124 1.00 91.75 114 ARG A O 1
ATOM 908 N N . GLN A 1 115 ? -7.739 10.453 15.575 1.00 92.38 115 GLN A N 1
ATOM 909 C CA . GLN A 1 115 ? -8.861 10.874 16.417 1.00 92.38 115 GLN A CA 1
ATOM 910 C C . GLN A 1 115 ? -10.151 10.978 15.601 1.00 92.38 115 GLN A C 1
ATOM 912 O O . GLN A 1 115 ? -11.168 10.428 16.020 1.00 92.38 115 GLN A O 1
ATOM 917 N N . GLU A 1 116 ? -10.086 11.578 14.412 1.00 94.19 116 GLU A N 1
ATOM 918 C CA . GLU A 1 116 ? -11.215 11.640 13.479 1.00 94.19 116 GLU A CA 1
ATOM 919 C C . GLU A 1 116 ? -11.682 10.248 13.057 1.00 94.19 116 GLU A C 1
ATOM 921 O O . GLU A 1 116 ? -12.878 9.975 13.090 1.00 94.19 116 GLU A O 1
ATOM 926 N N . ILE A 1 117 ? -10.756 9.341 12.724 1.00 93.56 117 ILE A N 1
ATOM 927 C CA . ILE A 1 117 ? -11.099 7.970 12.315 1.00 93.56 117 ILE A CA 1
ATOM 928 C C . ILE A 1 117 ? -11.786 7.217 13.459 1.00 93.56 117 ILE A C 1
ATOM 930 O O . ILE A 1 117 ? -12.820 6.580 13.254 1.00 93.56 117 ILE A O 1
ATOM 934 N N . CYS A 1 118 ? -11.232 7.296 14.673 1.00 93.62 118 CYS A N 1
ATOM 935 C CA . CYS A 1 118 ? -11.820 6.647 15.841 1.00 93.62 118 CYS A CA 1
ATOM 936 C C . CYS A 1 118 ? -13.213 7.199 16.162 1.00 93.62 118 CYS A C 1
ATOM 938 O O . CYS A 1 118 ? -14.109 6.416 16.478 1.00 93.62 118 CYS A O 1
ATOM 940 N N . SER A 1 119 ? -13.398 8.517 16.043 1.00 93.88 119 SER A N 1
ATOM 941 C CA . SER A 1 119 ? -14.691 9.180 16.236 1.00 93.88 119 SER A CA 1
ATOM 942 C C . SER A 1 119 ? -15.704 8.750 15.167 1.00 93.88 119 SER A C 1
ATOM 944 O O . SER A 1 119 ? -16.800 8.293 15.492 1.00 93.88 119 SER A O 1
ATOM 946 N N . ALA A 1 120 ? -15.307 8.776 13.892 1.00 93.56 120 ALA A N 1
ATOM 947 C CA . ALA A 1 120 ? -16.164 8.430 12.760 1.00 93.56 120 ALA A CA 1
ATOM 948 C C . ALA A 1 120 ? -16.610 6.959 12.763 1.00 93.56 120 ALA A C 1
ATOM 950 O O . ALA A 1 120 ? -17.742 6.650 12.392 1.00 93.56 120 ALA A O 1
ATOM 951 N N . LEU A 1 121 ? -15.730 6.043 13.176 1.00 92.56 121 LEU A N 1
ATOM 952 C CA . LEU A 1 121 ? -16.013 4.604 13.212 1.00 92.56 121 LEU A CA 1
ATOM 953 C C . LEU A 1 121 ? -16.478 4.113 14.590 1.00 92.56 121 LEU A C 1
ATOM 955 O O . LEU A 1 121 ? -16.771 2.927 14.731 1.00 92.56 121 LEU A O 1
ATOM 959 N N . LYS A 1 122 ? -16.551 5.000 15.594 1.00 93.31 122 LYS A N 1
ATOM 960 C CA . LYS A 1 122 ? -16.892 4.679 16.991 1.00 93.31 122 LYS A CA 1
ATOM 961 C C . LYS A 1 122 ? -16.054 3.516 17.546 1.00 93.31 122 LYS A C 1
ATOM 963 O O . LYS A 1 122 ? -16.575 2.573 18.139 1.00 93.31 122 LYS A O 1
ATOM 968 N N . ILE A 1 123 ? -14.739 3.570 17.326 1.00 93.62 123 ILE A N 1
ATOM 969 C CA . ILE A 1 123 ? -13.785 2.541 17.767 1.00 93.62 123 ILE A CA 1
ATOM 970 C C . ILE A 1 123 ? -12.814 3.075 18.818 1.00 93.62 123 ILE A C 1
ATOM 972 O O . ILE A 1 123 ? -12.342 4.209 18.755 1.00 93.62 123 ILE A O 1
ATOM 976 N N . ASN A 1 124 ? -12.444 2.206 19.758 1.00 93.12 124 ASN A N 1
ATOM 977 C CA . ASN A 1 124 ? -11.431 2.519 20.760 1.00 93.12 124 ASN A CA 1
ATOM 978 C C . ASN A 1 124 ? -10.019 2.529 20.153 1.00 93.12 124 ASN A C 1
ATOM 980 O O . ASN A 1 124 ? -9.702 1.767 19.235 1.00 93.12 124 ASN A O 1
ATOM 984 N N . LYS A 1 125 ? -9.131 3.341 20.738 1.00 92.12 125 LYS A N 1
ATOM 985 C CA . LYS A 1 125 ? -7.725 3.481 20.319 1.00 92.12 125 LYS A CA 1
ATOM 986 C C . LYS A 1 125 ? -6.969 2.140 20.205 1.00 92.12 125 LYS A C 1
ATOM 988 O O . LYS A 1 125 ? -6.296 1.963 19.192 1.00 92.12 125 LYS A O 1
ATOM 993 N N . PRO A 1 126 ? -7.067 1.182 21.151 1.00 94.19 126 PRO A N 1
ATOM 994 C CA . PRO A 1 126 ? -6.386 -0.109 21.013 1.00 94.19 126 PRO A CA 1
ATOM 995 C C . PRO A 1 126 ? -6.882 -0.897 19.798 1.00 94.19 126 PRO A C 1
ATOM 997 O O . PRO A 1 126 ? -6.081 -1.389 19.010 1.00 94.19 126 PRO A O 1
ATOM 1000 N N . ARG A 1 127 ? -8.204 -0.920 19.584 1.00 93.19 127 ARG A N 1
ATOM 1001 C CA . ARG A 1 127 ? -8.837 -1.621 18.460 1.00 93.19 127 ARG A CA 1
ATOM 1002 C C . ARG A 1 127 ? -8.368 -1.071 17.113 1.00 93.19 127 ARG A C 1
ATOM 1004 O O . ARG A 1 127 ? -8.094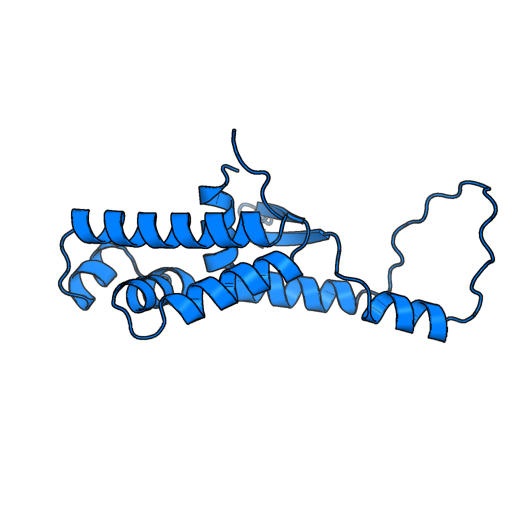 -1.853 16.209 1.00 93.19 127 ARG A O 1
ATOM 1011 N N . PHE A 1 128 ? -8.209 0.249 17.008 1.00 94.00 128 PHE A N 1
ATOM 1012 C CA . PHE A 1 128 ? -7.630 0.896 15.829 1.00 94.00 128 PHE A CA 1
ATOM 1013 C C . PHE A 1 128 ? -6.216 0.376 15.521 1.00 94.00 128 PHE A C 1
ATOM 1015 O O . PHE A 1 128 ? -5.939 -0.005 14.387 1.00 94.00 128 PHE A O 1
ATOM 1022 N N . PHE A 1 129 ? -5.327 0.309 16.519 1.00 93.50 129 PHE A N 1
ATOM 1023 C CA . PHE A 1 129 ? -3.959 -0.178 16.307 1.00 93.50 129 PHE A CA 1
ATOM 1024 C C . PHE A 1 129 ? -3.906 -1.668 15.968 1.00 93.50 129 PHE A C 1
ATOM 1026 O O . PHE A 1 129 ? -3.106 -2.060 15.121 1.00 93.50 129 PHE A O 1
ATOM 1033 N N . THR A 1 130 ? -4.765 -2.490 16.574 1.00 94.88 130 THR A N 1
ATOM 1034 C CA . THR A 1 130 ? -4.884 -3.910 16.220 1.00 94.88 130 THR A CA 1
ATOM 1035 C C . THR A 1 130 ? -5.326 -4.079 14.768 1.00 94.88 130 THR A C 1
ATOM 1037 O O . THR A 1 130 ? -4.709 -4.838 14.028 1.00 94.88 130 THR A O 1
ATOM 1040 N N . MET A 1 131 ? -6.347 -3.334 14.332 1.00 93.75 131 MET A N 1
ATOM 1041 C CA . MET A 1 131 ? -6.823 -3.375 12.945 1.00 93.75 131 MET A CA 1
ATOM 1042 C C . MET A 1 131 ? -5.745 -2.913 11.963 1.00 93.75 131 MET A C 1
ATOM 1044 O O . MET A 1 131 ? -5.507 -3.585 10.965 1.00 93.75 131 MET A O 1
ATOM 1048 N N . LEU A 1 132 ? -5.044 -1.819 12.268 1.00 93.25 132 LEU A N 1
ATOM 1049 C CA . LEU A 1 132 ? -3.958 -1.316 11.428 1.00 93.25 132 LEU A CA 1
ATOM 1050 C C . LEU A 1 132 ? -2.790 -2.309 11.350 1.00 93.25 132 LEU A C 1
ATOM 1052 O O . LEU A 1 132 ? -2.268 -2.562 10.271 1.00 93.25 132 LEU A O 1
ATOM 1056 N N . SER A 1 133 ? -2.431 -2.935 12.473 1.00 94.00 133 SER A N 1
ATOM 1057 C CA . SER A 1 133 ? -1.429 -4.006 12.511 1.00 94.00 133 SER A CA 1
ATOM 1058 C C . SER A 1 133 ? -1.834 -5.192 11.633 1.00 94.00 133 SER A C 1
ATOM 1060 O O . SER A 1 133 ? -1.014 -5.696 10.872 1.00 94.00 133 SER A O 1
ATOM 1062 N N . ASN A 1 134 ? -3.106 -5.597 11.671 1.00 94.38 134 ASN A N 1
ATOM 1063 C CA . ASN A 1 134 ? -3.618 -6.676 10.826 1.00 94.38 134 ASN A CA 1
ATOM 1064 C C . ASN A 1 134 ? -3.564 -6.322 9.334 1.00 94.38 134 ASN A C 1
ATOM 1066 O O . ASN A 1 134 ? -3.187 -7.174 8.534 1.00 94.38 134 ASN A O 1
ATOM 1070 N N . ILE A 1 135 ? -3.882 -5.076 8.961 1.00 94.69 135 ILE A N 1
ATOM 1071 C CA . ILE A 1 135 ? -3.751 -4.598 7.575 1.00 94.69 135 ILE A CA 1
ATOM 1072 C C . ILE A 1 135 ? -2.289 -4.679 7.125 1.00 94.69 135 ILE A C 1
ATOM 1074 O O . ILE A 1 135 ? -2.007 -5.259 6.078 1.00 94.69 135 ILE A O 1
ATOM 1078 N N . CYS A 1 136 ? -1.352 -4.161 7.926 1.00 93.75 136 CYS A N 1
ATOM 1079 C CA . CYS A 1 136 ? 0.071 -4.203 7.586 1.00 93.75 136 CYS A CA 1
ATOM 1080 C C . CYS A 1 136 ? 0.596 -5.642 7.478 1.00 93.75 136 CYS A C 1
ATOM 1082 O O . CYS A 1 136 ? 1.349 -5.933 6.557 1.00 93.75 136 CYS A O 1
ATOM 1084 N N . LYS A 1 137 ? 0.182 -6.548 8.374 1.00 93.88 137 LYS A N 1
ATOM 1085 C CA . LYS A 1 137 ? 0.570 -7.968 8.324 1.00 93.88 137 LYS A CA 1
ATOM 1086 C C . LYS A 1 137 ? 0.032 -8.678 7.085 1.00 93.88 137 LYS A C 1
ATOM 1088 O O . LYS A 1 137 ? 0.750 -9.461 6.475 1.00 93.88 137 LYS A O 1
ATOM 1093 N N . PHE A 1 138 ? -1.218 -8.404 6.709 1.00 95.06 138 PHE A N 1
ATOM 1094 C CA . PHE A 1 138 ? -1.789 -8.954 5.483 1.00 95.06 138 PHE A CA 1
ATOM 1095 C C . PHE A 1 138 ? -1.012 -8.465 4.257 1.00 95.06 138 PHE A C 1
ATOM 1097 O O . PHE A 1 138 ? -0.559 -9.275 3.453 1.00 95.06 138 PHE A O 1
ATOM 1104 N N . ALA A 1 139 ? -0.779 -7.154 4.162 1.00 94.94 139 ALA A N 1
ATOM 1105 C CA . ALA A 1 139 ? -0.002 -6.564 3.078 1.00 94.94 139 ALA A CA 1
ATOM 1106 C C . ALA A 1 139 ? 1.438 -7.103 3.028 1.00 94.94 139 ALA A C 1
ATOM 1108 O O . ALA A 1 139 ? 1.960 -7.334 1.942 1.00 94.94 139 ALA A O 1
ATOM 1109 N N . GLU A 1 140 ? 2.069 -7.356 4.180 1.00 94.19 140 GLU A N 1
ATOM 1110 C CA . GLU A 1 140 ? 3.385 -8.000 4.255 1.00 94.19 140 GLU A CA 1
ATOM 1111 C C . GLU A 1 140 ? 3.351 -9.426 3.695 1.00 94.19 140 GLU A C 1
ATOM 1113 O O . GLU A 1 140 ? 4.206 -9.781 2.888 1.00 94.19 140 GLU A O 1
ATOM 1118 N N . GLY A 1 141 ? 2.333 -10.220 4.040 1.00 93.56 141 GLY A N 1
ATOM 1119 C CA . GLY A 1 141 ? 2.143 -11.559 3.476 1.00 93.56 141 GLY A CA 1
ATOM 1120 C C . GLY A 1 141 ? 1.981 -11.543 1.952 1.00 93.56 141 GLY A C 1
ATOM 1121 O O . GLY A 1 141 ? 2.634 -12.316 1.252 1.00 93.56 141 GLY A O 1
ATOM 1122 N N . VAL A 1 142 ? 1.180 -10.613 1.422 1.00 95.06 142 VAL A N 1
ATOM 1123 C CA . VAL A 1 142 ? 1.020 -10.434 -0.033 1.00 95.06 142 VAL A CA 1
ATOM 1124 C C . VAL A 1 142 ? 2.334 -9.978 -0.673 1.00 95.06 142 VAL A C 1
ATOM 1126 O O . VAL A 1 142 ? 2.720 -10.483 -1.724 1.00 95.06 142 VAL A O 1
ATOM 1129 N N . ALA A 1 143 ? 3.063 -9.065 -0.034 1.00 94.25 143 ALA A N 1
ATOM 1130 C CA . ALA A 1 143 ? 4.356 -8.580 -0.509 1.00 94.25 143 ALA A CA 1
ATOM 1131 C C . ALA A 1 143 ? 5.419 -9.695 -0.570 1.00 94.25 143 ALA A C 1
ATOM 1133 O O . ALA A 1 143 ? 6.207 -9.745 -1.520 1.00 94.25 143 ALA A O 1
ATOM 1134 N N . ILE A 1 144 ? 5.411 -10.621 0.391 1.00 94.00 144 ILE A N 1
ATOM 1135 C CA . ILE A 1 144 ? 6.248 -11.829 0.361 1.00 94.00 144 ILE A CA 1
ATOM 1136 C C . ILE A 1 144 ? 5.818 -12.742 -0.794 1.00 94.00 144 ILE A C 1
ATOM 1138 O O . ILE A 1 144 ? 6.664 -13.163 -1.580 1.00 94.00 144 ILE A O 1
ATOM 1142 N N . GLY A 1 145 ? 4.514 -12.987 -0.962 1.00 91.56 145 GLY A N 1
ATOM 1143 C CA . GLY A 1 145 ? 3.987 -13.798 -2.069 1.00 91.56 145 GLY A CA 1
ATOM 1144 C C . GLY A 1 145 ? 4.319 -13.236 -3.459 1.00 91.56 145 GLY A C 1
ATOM 1145 O O . GLY A 1 145 ? 4.563 -13.991 -4.395 1.00 91.56 145 GLY A O 1
ATOM 1146 N N . MET A 1 146 ? 4.405 -11.911 -3.587 1.00 91.25 146 MET A N 1
ATOM 1147 C CA . MET A 1 146 ? 4.812 -11.213 -4.817 1.00 91.25 146 MET A CA 1
ATOM 1148 C C . MET A 1 146 ? 6.341 -11.125 -4.999 1.00 91.25 146 MET A C 1
ATOM 1150 O O . MET A 1 146 ? 6.822 -10.578 -6.000 1.00 91.25 146 MET A O 1
ATOM 1154 N N . GLY A 1 147 ? 7.118 -11.624 -4.033 1.00 90.19 147 GLY A N 1
ATOM 1155 C CA . GLY A 1 147 ? 8.580 -11.616 -4.050 1.00 90.19 147 GLY A CA 1
ATOM 1156 C C . GLY A 1 147 ? 9.204 -10.221 -3.956 1.00 90.19 147 GLY A C 1
ATOM 1157 O O . GLY A 1 147 ? 10.336 -10.038 -4.399 1.00 90.19 147 GLY A O 1
ATOM 1158 N N . VAL A 1 148 ? 8.480 -9.221 -3.436 1.00 90.06 148 VAL A N 1
ATOM 1159 C CA . VAL A 1 148 ? 9.024 -7.861 -3.231 1.00 90.06 148 VAL A CA 1
ATOM 1160 C C . VAL A 1 148 ? 9.669 -7.684 -1.857 1.00 90.06 148 VAL A C 1
ATOM 1162 O O . VAL A 1 148 ? 10.526 -6.817 -1.690 1.00 90.06 148 VAL A O 1
ATOM 1165 N N . ILE A 1 149 ? 9.287 -8.514 -0.886 1.00 90.50 149 ILE A N 1
ATOM 1166 C CA . ILE A 1 149 ? 9.913 -8.611 0.434 1.00 90.50 149 ILE A CA 1
ATOM 1167 C C . ILE A 1 149 ? 10.460 -10.030 0.595 1.00 90.50 149 ILE A C 1
ATOM 1169 O O . ILE A 1 149 ? 9.776 -11.000 0.278 1.00 90.50 149 ILE A O 1
ATOM 1173 N N . ALA A 1 150 ? 11.684 -10.155 1.110 1.00 84.06 150 ALA A N 1
ATOM 1174 C CA . ALA A 1 150 ? 12.241 -11.452 1.481 1.00 84.06 150 ALA A CA 1
ATOM 1175 C C . ALA A 1 150 ? 11.609 -11.956 2.794 1.00 84.06 150 ALA A C 1
ATOM 1177 O O . ALA A 1 150 ? 11.472 -11.162 3.735 1.00 84.06 150 ALA A O 1
ATOM 1178 N N . PRO A 1 151 ? 11.248 -13.250 2.896 1.00 77.44 151 PRO A N 1
ATOM 1179 C CA . PRO A 1 151 ? 10.760 -13.815 4.145 1.00 77.44 151 PRO A CA 1
ATOM 1180 C C . PRO A 1 151 ? 11.849 -13.696 5.215 1.00 77.44 151 PRO A C 1
ATOM 1182 O O . PRO A 1 151 ? 13.014 -14.016 4.981 1.00 77.44 151 PRO A O 1
ATOM 1185 N N . ARG A 1 152 ? 11.474 -13.197 6.394 1.00 68.19 152 ARG A N 1
ATOM 1186 C CA . ARG A 1 152 ? 12.353 -13.234 7.564 1.00 68.19 152 ARG A CA 1
ATOM 1187 C C . ARG A 1 152 ? 12.237 -14.629 8.173 1.00 68.19 152 ARG A C 1
ATOM 1189 O O . ARG A 1 152 ? 11.141 -15.005 8.581 1.00 68.19 152 ARG A O 1
ATOM 1196 N N . HIS A 1 153 ? 13.338 -15.376 8.145 1.00 49.88 153 HIS A N 1
ATOM 1197 C CA . HIS A 1 153 ? 13.493 -16.650 8.845 1.00 49.88 153 HIS A CA 1
ATOM 1198 C C . HIS A 1 153 ? 13.765 -16.423 10.332 1.00 49.88 153 HIS A C 1
ATOM 1200 O O . HIS A 1 153 ? 14.423 -15.404 10.653 1.00 49.88 153 HIS A O 1
#

Radius of gyration: 19.31 Å; chains: 1; bounding box: 48×41×56 Å

Foldseek 3Di:
DPLLVVLLVCLQCVVQLVVQQVVLLVPPDDDPPDDDDDDDDPPVDPVVVNVVSVVDQDAKGKGFDDDQDVNDTDIDIAGRSVLSSVLSVVLLVVCPPHLLNVLSCCCRVVVDDPVVSCVVSVHDPVVSVVSSVVSSVSSSVSCVVSVVDPDDD

Secondary structure (DSSP, 8-state):
--HHHHHHHHHHSHHHHHHHHHHHHH-------------------HHHHHHHHHHSPP-EEEEEEEEEETTEEEEEEEESHHHHHHHHHHHHHHTTTSHHHHHHIIIIIS---HHHHHHHHT--HHHHHHHHHHHHHHHHHHHHHTTSS----